Protein AF-A0A849PU99-F1 (afdb_monomer_lite)

Radius of gyration: 15.22 Å; chains: 1; bounding box: 27×26×39 Å

Foldseek 3Di:
DDDCDPVNVVVVVVVCVPDPEDEDDPVVCVVDPDPHYDYDDDPDPPPPVVVVVVD

Structure (mmCIF, N/CA/C/O backbone):
data_AF-A0A849PU99-F1
#
_entry.id   AF-A0A849PU99-F1
#
loop_
_atom_site.group_PDB
_atom_site.id
_atom_site.type_symbol
_atom_site.label_atom_id
_atom_site.label_alt_id
_atom_site.label_comp_id
_atom_site.label_asym_id
_atom_site.label_entity_id
_atom_site.label_seq_id
_atom_site.pdbx_PDB_ins_code
_atom_site.Cartn_x
_atom_site.Cartn_y
_atom_site.Cartn_z
_atom_site.occupancy
_atom_site.B_iso_or_equiv
_atom_site.auth_seq_id
_atom_site.auth_comp_id
_atom_site.auth_asym_id
_atom_site.auth_atom_id
_atom_site.pdbx_PDB_model_num
ATOM 1 N N . MET A 1 1 ? -9.634 2.769 -22.119 1.00 56.78 1 MET A N 1
ATOM 2 C CA . MET A 1 1 ? -9.112 2.676 -20.739 1.00 56.78 1 MET A CA 1
ATOM 3 C C . MET A 1 1 ? -8.258 3.919 -20.534 1.00 56.78 1 MET A C 1
ATOM 5 O O . MET A 1 1 ? -7.434 4.170 -21.398 1.00 56.78 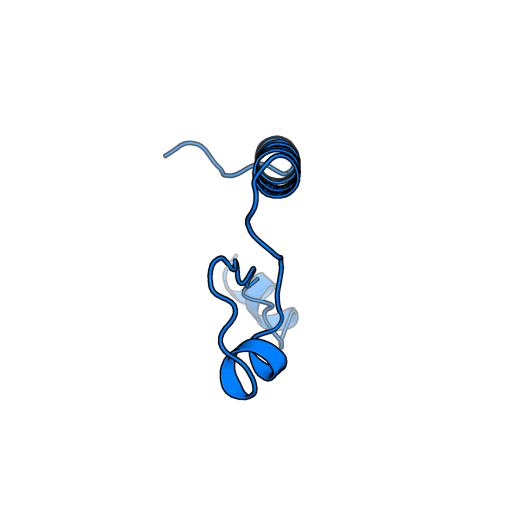1 MET A O 1
ATOM 9 N N . 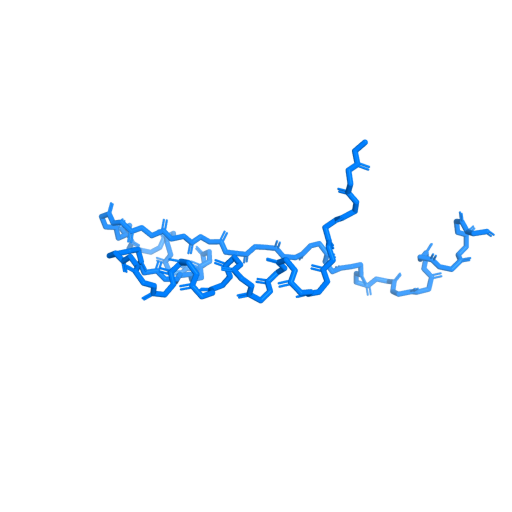ARG A 1 2 ? -8.545 4.778 -19.544 1.00 70.31 2 ARG A N 1
ATOM 10 C CA . ARG A 1 2 ? -7.661 5.923 -19.254 1.00 70.31 2 ARG A CA 1
ATOM 11 C C . ARG A 1 2 ? -6.457 5.394 -18.487 1.00 70.31 2 ARG A C 1
ATOM 13 O O . ARG A 1 2 ? -6.648 4.566 -17.598 1.00 70.31 2 ARG A O 1
ATOM 20 N N . ASP A 1 3 ? -5.270 5.859 -18.847 1.00 82.69 3 ASP A N 1
ATOM 21 C CA . ASP A 1 3 ? -4.041 5.459 -18.175 1.00 82.69 3 ASP A CA 1
ATOM 22 C C . ASP A 1 3 ? -4.109 5.794 -16.688 1.00 82.69 3 ASP A C 1
ATOM 24 O O . ASP A 1 3 ? -4.613 6.846 -16.282 1.00 82.69 3 ASP A O 1
ATOM 28 N N . PHE A 1 4 ? -3.583 4.889 -15.870 1.00 84.81 4 PHE A N 1
ATOM 29 C CA . PHE A 1 4 ? -3.408 5.135 -14.451 1.00 84.81 4 PHE A CA 1
ATOM 30 C C . PHE A 1 4 ? -2.181 6.030 -14.261 1.00 84.81 4 PHE A C 1
ATOM 32 O O . PHE A 1 4 ? -1.040 5.574 -14.242 1.00 84.81 4 PHE A O 1
ATOM 39 N N . THR A 1 5 ? -2.423 7.337 -14.211 1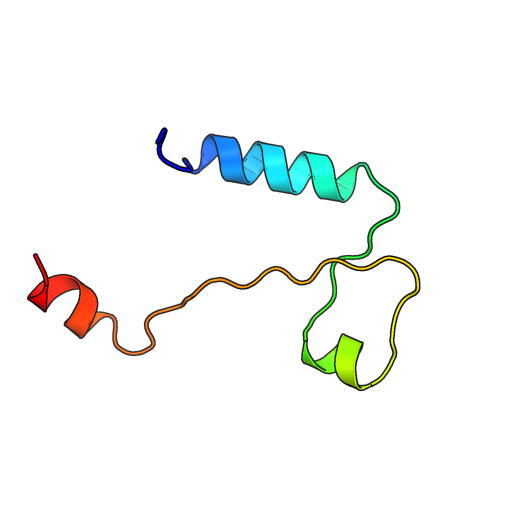.00 91.31 5 THR A N 1
ATOM 40 C CA . THR A 1 5 ? -1.355 8.339 -14.129 1.00 91.31 5 THR A CA 1
ATOM 41 C C . THR A 1 5 ? -0.778 8.448 -12.719 1.00 91.31 5 THR A C 1
ATOM 43 O O . THR A 1 5 ? -1.417 8.080 -11.734 1.00 91.31 5 THR A O 1
ATOM 46 N N . LEU A 1 6 ? 0.404 9.061 -12.598 1.00 89.69 6 LEU A N 1
ATOM 47 C CA . LEU A 1 6 ? 1.006 9.371 -11.298 1.00 89.69 6 LEU A CA 1
ATOM 48 C C . LEU A 1 6 ? 0.092 10.241 -10.415 1.00 89.69 6 LEU A C 1
ATOM 50 O O . LEU A 1 6 ? 0.034 10.041 -9.206 1.00 89.69 6 LEU A O 1
ATOM 54 N N . SER A 1 7 ? -0.662 11.172 -11.013 1.00 93.94 7 SER A N 1
ATOM 55 C CA . SER A 1 7 ? -1.631 11.992 -10.272 1.00 93.94 7 SER A CA 1
ATOM 56 C C . SER A 1 7 ? -2.772 11.143 -9.707 1.00 93.94 7 SER A C 1
ATOM 58 O O . SER A 1 7 ? -3.141 11.305 -8.545 1.00 93.94 7 SER A O 1
ATOM 60 N N . MET A 1 8 ? -3.281 10.189 -10.492 1.00 93.69 8 MET A N 1
ATOM 61 C CA . MET A 1 8 ? -4.302 9.247 -10.025 1.00 93.69 8 MET A CA 1
ATOM 62 C C . MET A 1 8 ? -3.762 8.317 -8.939 1.00 93.69 8 MET A C 1
ATOM 64 O O . MET A 1 8 ? -4.478 8.026 -7.986 1.00 93.69 8 MET A O 1
ATOM 68 N N . TYR A 1 9 ? -2.498 7.898 -9.040 1.00 93.06 9 TYR A N 1
ATOM 69 C CA . TYR A 1 9 ? -1.850 7.126 -7.983 1.00 93.06 9 TYR A CA 1
ATOM 70 C C . TYR A 1 9 ? -1.756 7.917 -6.674 1.00 93.06 9 TYR A C 1
ATOM 72 O O . TYR A 1 9 ? -2.089 7.385 -5.621 1.00 93.06 9 TYR A O 1
ATOM 80 N N . GLY A 1 10 ? -1.387 9.200 -6.737 1.00 94.94 10 GLY A N 1
ATOM 81 C CA . GLY A 1 10 ? -1.384 10.084 -5.568 1.00 94.94 10 GLY A CA 1
ATOM 82 C C . GLY A 1 10 ? -2.762 10.194 -4.909 1.00 94.94 10 GLY A C 1
ATOM 83 O O . GLY A 1 10 ? -2.882 9.964 -3.709 1.00 94.94 10 GLY A O 1
ATOM 84 N N . GLN A 1 11 ? -3.809 10.447 -5.701 1.00 96.38 11 GLN A N 1
ATOM 85 C CA . GLN A 1 11 ? -5.195 10.499 -5.207 1.00 96.38 11 GLN A CA 1
ATOM 86 C C . GLN A 1 11 ? -5.643 9.165 -4.595 1.00 96.38 11 GLN A C 1
ATOM 88 O O . GLN A 1 11 ? -6.360 9.139 -3.599 1.00 96.38 11 GLN A O 1
ATOM 93 N N . PHE A 1 12 ? -5.210 8.045 -5.173 1.00 94.06 12 PHE A N 1
ATOM 94 C CA . PHE A 1 12 ? -5.493 6.712 -4.650 1.00 94.06 12 PHE A CA 1
ATOM 95 C C . PHE A 1 12 ? -4.822 6.467 -3.293 1.00 94.06 12 PHE A C 1
ATOM 97 O O . PHE A 1 12 ? -5.468 5.960 -2.376 1.00 94.06 12 PHE A O 1
ATOM 104 N N . LEU A 1 13 ? -3.554 6.859 -3.139 1.00 94.06 13 LEU A N 1
ATOM 105 C CA . LEU A 1 13 ? -2.851 6.766 -1.858 1.00 94.06 13 LEU A CA 1
ATOM 106 C C . LEU A 1 13 ? -3.508 7.646 -0.792 1.00 94.06 13 LEU A C 1
ATOM 108 O O . LEU A 1 13 ? -3.731 7.178 0.321 1.00 94.06 13 LEU A O 1
ATOM 112 N N . GLU A 1 14 ? -3.870 8.880 -1.143 1.00 95.94 14 GLU A N 1
ATOM 113 C CA . GLU A 1 14 ? -4.578 9.794 -0.244 1.00 95.94 14 GLU A CA 1
ATOM 114 C C . GLU A 1 14 ? -5.928 9.210 0.197 1.00 95.94 14 GLU A C 1
ATOM 116 O O . GLU A 1 14 ? -6.256 9.202 1.387 1.00 95.94 14 GLU A O 1
ATOM 121 N N . ALA A 1 15 ? -6.687 8.637 -0.742 1.00 94.88 15 ALA A N 1
ATOM 122 C CA . ALA A 1 15 ? -7.944 7.966 -0.440 1.00 94.88 15 ALA A CA 1
ATOM 123 C C . ALA A 1 15 ? -7.749 6.816 0.557 1.00 94.88 15 ALA A C 1
ATOM 125 O O . A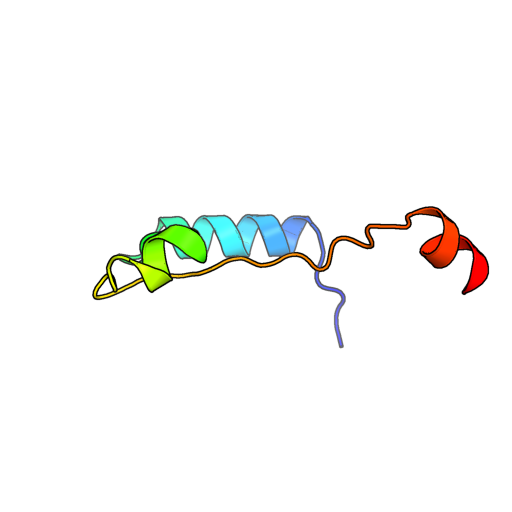LA A 1 15 ? -8.501 6.740 1.523 1.00 94.88 15 ALA A O 1
ATOM 126 N N . ILE A 1 16 ? -6.725 5.972 0.382 1.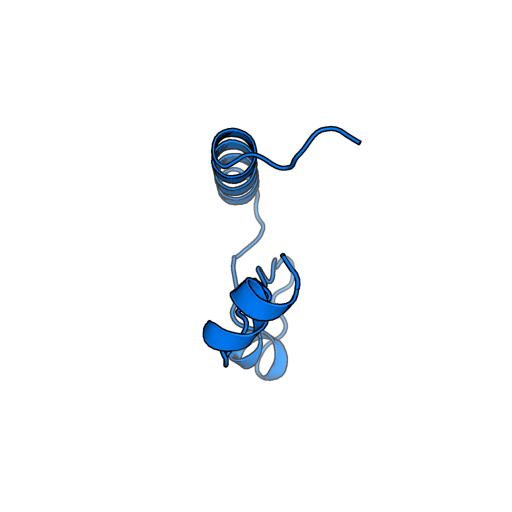00 94.19 16 ILE A N 1
ATOM 127 C CA . ILE A 1 16 ? -6.399 4.895 1.331 1.00 94.19 16 ILE A CA 1
ATOM 128 C C . ILE A 1 16 ? -6.104 5.464 2.720 1.00 94.19 16 ILE A C 1
ATOM 130 O O . ILE A 1 16 ? -6.667 4.979 3.701 1.00 94.19 16 ILE A O 1
ATOM 134 N N . THR A 1 17 ? -5.262 6.497 2.811 1.00 92.94 17 THR A N 1
ATOM 135 C CA . THR A 1 17 ? -4.872 7.091 4.102 1.00 92.94 17 THR A CA 1
ATOM 136 C C . THR A 1 17 ? -6.032 7.745 4.850 1.00 92.94 17 THR A C 1
ATOM 138 O O . THR A 1 17 ? -5.968 7.874 6.067 1.00 92.94 17 THR A O 1
ATOM 141 N N . ASN A 1 18 ? -7.104 8.109 4.144 1.00 96.00 18 ASN A N 1
ATOM 142 C CA . ASN A 1 18 ? -8.321 8.679 4.723 1.00 96.00 18 ASN A CA 1
ATOM 143 C C . ASN A 1 18 ? -9.353 7.616 5.154 1.00 96.00 18 ASN A C 1
ATOM 145 O O . ASN A 1 18 ? -10.482 7.959 5.504 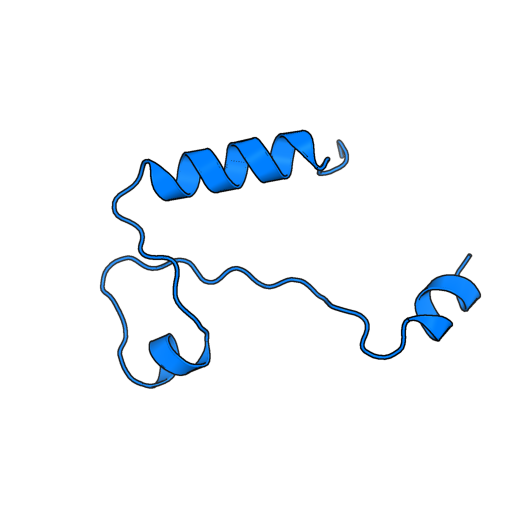1.00 96.00 18 ASN A O 1
ATOM 149 N N . THR A 1 19 ? -8.997 6.329 5.126 1.00 94.44 19 THR A N 1
ATOM 150 C CA . THR A 1 19 ? -9.848 5.222 5.590 1.00 94.44 19 THR A CA 1
ATOM 151 C C . THR A 1 19 ? -9.259 4.521 6.814 1.00 94.44 19 THR A C 1
ATOM 153 O O . THR A 1 19 ? -8.126 4.768 7.208 1.00 94.44 19 THR A O 1
ATOM 156 N N . GLU A 1 20 ? -10.007 3.580 7.395 1.00 95.06 20 GLU A N 1
ATOM 157 C CA . GLU A 1 20 ? -9.516 2.721 8.484 1.00 95.06 20 GLU A CA 1
ATOM 158 C C . GLU A 1 20 ? -8.642 1.546 7.994 1.00 95.06 20 GLU A C 1
ATOM 160 O O . GLU A 1 20 ? -8.305 0.654 8.773 1.00 95.06 20 GLU A O 1
ATOM 165 N N . TYR A 1 21 ? -8.291 1.494 6.702 1.00 94.88 21 TYR A N 1
ATOM 166 C CA . TYR A 1 21 ? -7.417 0.450 6.175 1.00 94.88 21 TYR A CA 1
ATOM 167 C C . TYR A 1 21 ? -5.964 0.710 6.561 1.00 94.88 21 TYR A C 1
ATOM 169 O O . TYR A 1 21 ? -5.401 1.766 6.286 1.00 94.88 21 TYR A O 1
ATOM 177 N N . THR A 1 22 ? -5.316 -0.308 7.118 1.00 92.75 22 THR A N 1
ATOM 178 C CA . THR A 1 22 ? -3.877 -0.267 7.383 1.00 92.75 22 THR A CA 1
ATOM 179 C C . THR A 1 22 ? -3.103 -0.787 6.176 1.00 92.75 22 THR A C 1
ATOM 181 O O . THR A 1 22 ? -3.324 -1.911 5.719 1.00 92.75 22 THR A O 1
ATOM 184 N N . ALA A 1 23 ? -2.163 0.006 5.662 1.00 93.38 23 ALA A N 1
ATOM 185 C CA . ALA A 1 23 ? -1.197 -0.487 4.687 1.00 93.38 23 ALA A CA 1
ATOM 186 C C . ALA A 1 23 ? -0.273 -1.513 5.360 1.00 93.38 23 ALA A C 1
ATOM 188 O O . ALA A 1 23 ? 0.357 -1.214 6.374 1.00 93.38 23 ALA A O 1
ATOM 189 N N . THR A 1 24 ? -0.200 -2.727 4.815 1.00 94.00 24 THR A N 1
ATOM 190 C CA . THR A 1 24 ? 0.598 -3.818 5.390 1.00 94.00 24 THR A CA 1
ATOM 191 C C . THR A 1 24 ? 1.478 -4.484 4.339 1.00 94.00 24 THR A C 1
ATOM 193 O O . THR A 1 24 ? 1.167 -4.480 3.144 1.00 94.00 24 THR A O 1
ATOM 196 N N . SER A 1 25 ? 2.597 -5.059 4.779 1.00 92.06 25 SER A N 1
ATOM 197 C CA . SER A 1 25 ? 3.427 -5.882 3.906 1.00 92.06 25 SER A CA 1
ATOM 198 C C . SER A 1 25 ? 2.813 -7.277 3.749 1.00 92.06 25 SER A C 1
ATOM 200 O O . SER A 1 25 ? 2.110 -7.770 4.630 1.00 92.06 25 SER A O 1
ATOM 202 N N . VAL A 1 26 ? 3.124 -7.964 2.644 1.00 92.44 26 VAL A N 1
ATOM 203 C CA . VAL A 1 26 ? 2.735 -9.377 2.470 1.00 92.44 26 VAL A CA 1
ATOM 204 C C . VAL A 1 26 ? 3.289 -10.234 3.612 1.00 92.44 26 VAL A C 1
ATOM 206 O O . VAL A 1 26 ? 2.600 -11.116 4.112 1.00 92.44 26 VAL A O 1
ATOM 209 N N . CYS A 1 27 ? 4.524 -9.963 4.043 1.00 92.69 27 CYS A N 1
ATOM 210 C CA . CYS A 1 27 ? 5.168 -10.696 5.128 1.00 92.69 27 CYS A CA 1
ATOM 211 C C . CYS A 1 27 ? 4.413 -10.554 6.452 1.00 92.69 27 CYS A C 1
ATOM 213 O O . CYS A 1 27 ? 4.294 -11.535 7.182 1.00 92.69 27 CYS A O 1
ATOM 215 N N . ASP A 1 28 ? 3.916 -9.355 6.756 1.00 92.44 28 ASP A N 1
ATOM 216 C CA . ASP A 1 28 ? 3.188 -9.096 7.997 1.00 92.44 28 ASP A CA 1
ATOM 217 C C . ASP A 1 28 ? 1.787 -9.687 7.934 1.00 92.44 28 ASP A C 1
ATOM 219 O O . ASP A 1 28 ? 1.401 -10.381 8.868 1.00 92.44 28 ASP A O 1
ATOM 223 N N . TYR A 1 29 ? 1.093 -9.544 6.802 1.00 94.12 29 TYR A N 1
ATOM 224 C CA . TYR A 1 29 ? -0.208 -10.174 6.572 1.00 94.12 29 TYR A CA 1
ATOM 225 C C . TYR A 1 29 ? -0.177 -11.697 6.769 1.00 94.12 29 TYR A C 1
ATOM 227 O O . TYR A 1 29 ? -1.085 -12.279 7.356 1.00 94.12 29 TYR A O 1
ATOM 235 N N . LEU A 1 30 ? 0.886 -12.360 6.297 1.00 93.88 30 LEU A N 1
ATOM 236 C CA . LEU A 1 30 ? 1.054 -13.808 6.454 1.00 93.88 30 LEU A CA 1
ATOM 237 C C . LEU A 1 30 ? 1.338 -14.234 7.904 1.00 93.88 30 LEU A C 1
ATOM 239 O O . LEU A 1 30 ? 1.125 -15.397 8.240 1.00 93.88 30 LEU A O 1
ATOM 243 N N . LYS A 1 31 ? 1.834 -13.327 8.755 1.00 94.75 31 LYS A N 1
ATOM 244 C CA . LYS A 1 31 ? 2.112 -13.590 10.178 1.00 94.75 31 LYS A CA 1
ATOM 245 C C . LYS A 1 31 ? 0.935 -13.220 11.078 1.00 94.75 31 LYS A C 1
ATOM 247 O O . LYS A 1 31 ? 0.671 -13.912 12.055 1.00 94.75 31 LYS A O 1
ATOM 252 N N . TYR A 1 32 ? 0.269 -12.117 10.765 1.00 88.94 32 TYR A N 1
ATOM 253 C CA . TYR A 1 32 ? -0.852 -11.549 11.494 1.00 88.94 32 TYR A CA 1
ATOM 254 C C . TYR A 1 32 ? -1.818 -10.947 10.477 1.00 88.94 32 TYR A C 1
ATOM 256 O O . TYR A 1 32 ? -1.437 -10.059 9.720 1.00 88.94 32 TYR A O 1
ATOM 264 N N . VAL A 1 33 ? -3.063 -11.421 10.470 1.00 86.19 33 VAL A N 1
ATOM 265 C CA . VAL A 1 33 ? -4.100 -10.944 9.549 1.00 86.19 33 VAL A CA 1
ATOM 266 C C . VAL A 1 33 ? -4.796 -9.739 10.192 1.00 86.19 33 VAL A C 1
ATOM 268 O O . VAL A 1 33 ? -5.559 -9.935 11.140 1.00 86.19 33 VAL A O 1
ATOM 271 N N . PRO A 1 34 ? -4.545 -8.495 9.739 1.00 83.38 34 PRO A N 1
ATOM 272 C CA . PRO A 1 34 ? -5.232 -7.329 10.272 1.00 83.38 34 PRO A CA 1
ATOM 273 C C . PRO A 1 34 ? -6.676 -7.310 9.762 1.00 83.38 34 PRO A C 1
ATOM 275 O O . PRO A 1 34 ? -6.942 -7.693 8.626 1.00 83.38 34 PRO A O 1
ATOM 278 N N . ASP A 1 35 ? -7.593 -6.807 10.585 1.00 86.75 35 ASP A N 1
ATOM 279 C CA . ASP A 1 35 ? -9.033 -6.841 10.300 1.00 86.75 35 ASP A CA 1
ATOM 280 C C . ASP A 1 35 ? -9.410 -6.027 9.041 1.00 86.75 35 ASP A C 1
ATOM 282 O O . ASP A 1 35 ? -10.235 -6.438 8.228 1.00 86.75 35 ASP A O 1
ATOM 286 N N . ARG A 1 36 ? -8.741 -4.882 8.826 1.00 92.44 36 ARG A N 1
ATOM 287 C CA . ARG A 1 36 ? -8.862 -4.053 7.615 1.00 92.44 36 ARG A CA 1
ATOM 288 C C . ARG A 1 36 ? -7.485 -3.644 7.118 1.00 92.44 36 ARG A C 1
ATOM 290 O O . ARG A 1 36 ? -6.866 -2.726 7.656 1.00 92.44 36 ARG A O 1
ATOM 297 N N . CYS A 1 37 ? -6.993 -4.316 6.083 1.00 94.44 37 CYS A N 1
ATOM 298 C CA . CYS A 1 37 ? -5.691 -4.005 5.505 1.00 94.44 37 CYS A CA 1
ATOM 299 C C . CYS A 1 37 ? -5.703 -3.920 3.985 1.00 94.44 37 CYS A C 1
ATOM 301 O O . CYS A 1 37 ? -6.507 -4.564 3.311 1.00 94.44 37 CYS A O 1
ATOM 303 N N . VAL A 1 38 ? -4.755 -3.156 3.454 1.00 94.75 38 VAL A N 1
ATOM 304 C CA . VAL A 1 38 ? -4.457 -3.087 2.026 1.00 94.75 38 VAL A CA 1
ATOM 305 C C . VAL A 1 38 ? -3.003 -3.479 1.797 1.00 94.75 38 VAL A C 1
ATOM 307 O O . VAL A 1 38 ? -2.106 -3.064 2.532 1.00 94.75 38 VAL A O 1
ATOM 310 N N . ILE A 1 39 ? -2.770 -4.287 0.765 1.00 94.38 39 ILE A N 1
ATOM 311 C CA . ILE A 1 39 ? -1.432 -4.642 0.296 1.00 94.38 39 ILE A CA 1
ATOM 312 C C . ILE A 1 39 ? -1.249 -3.993 -1.070 1.00 94.38 39 ILE A C 1
ATOM 314 O O . ILE A 1 39 ? -1.931 -4.349 -2.031 1.00 94.38 39 ILE A O 1
ATOM 318 N N . LEU A 1 40 ? -0.311 -3.054 -1.158 1.00 92.62 40 LEU A N 1
ATOM 319 C CA . LEU A 1 40 ? 0.085 -2.436 -2.417 1.00 92.62 40 LEU A CA 1
ATOM 320 C C . LEU A 1 40 ? 1.219 -3.251 -3.033 1.00 92.62 40 LEU A C 1
ATOM 322 O O . LEU A 1 40 ? 2.251 -3.472 -2.398 1.00 92.62 40 LEU A O 1
ATOM 326 N N . ARG A 1 41 ? 1.025 -3.716 -4.267 1.00 89.44 41 ARG A N 1
ATOM 327 C CA . ARG A 1 41 ? 2.061 -4.412 -5.033 1.00 89.44 41 ARG A CA 1
ATOM 328 C C . ARG A 1 41 ? 2.330 -3.660 -6.320 1.00 89.44 41 ARG A C 1
ATOM 330 O O . ARG A 1 41 ? 1.403 -3.304 -7.039 1.00 89.44 41 ARG A O 1
ATOM 337 N N . HIS A 1 42 ? 3.609 -3.459 -6.592 1.00 85.31 42 HIS A N 1
ATOM 338 C CA . HIS A 1 42 ? 4.088 -2.996 -7.879 1.00 85.31 42 HIS A CA 1
ATOM 339 C C . HIS A 1 42 ? 4.801 -4.167 -8.529 1.00 85.31 42 HIS A C 1
ATOM 341 O O . HIS A 1 42 ? 5.691 -4.757 -7.910 1.00 85.31 42 HIS A O 1
ATOM 347 N N . ASP A 1 43 ? 4.410 -4.504 -9.752 1.00 79.38 43 ASP A N 1
ATOM 348 C CA . ASP A 1 43 ? 5.206 -5.403 -10.571 1.00 79.38 43 ASP A CA 1
ATOM 349 C C . ASP A 1 43 ? 6.482 -4.648 -10.933 1.00 79.38 43 ASP A C 1
ATOM 351 O O . ASP A 1 43 ? 6.498 -3.754 -11.777 1.00 79.38 43 ASP A O 1
ATOM 355 N N . VAL A 1 44 ? 7.546 -4.937 -10.189 1.00 67.19 44 VAL A N 1
ATOM 356 C CA . VAL A 1 44 ? 8.870 -4.391 -10.460 1.00 67.19 44 VAL A CA 1
ATOM 357 C C . VAL A 1 44 ? 9.591 -5.427 -11.304 1.00 67.19 44 VAL A C 1
ATOM 359 O O . VAL A 1 44 ? 9.965 -6.491 -10.801 1.00 67.19 44 VAL A O 1
ATOM 362 N N . ASP A 1 45 ? 9.783 -5.132 -12.588 1.00 65.94 45 ASP A N 1
ATOM 363 C CA . ASP A 1 45 ? 10.609 -5.962 -13.457 1.00 65.94 45 ASP A CA 1
ATOM 364 C C . ASP A 1 45 ? 12.028 -6.004 -12.887 1.00 65.94 45 ASP A C 1
ATOM 366 O O . ASP A 1 45 ? 12.829 -5.078 -13.019 1.00 65.94 45 ASP A O 1
ATOM 370 N N . ARG A 1 46 ? 12.364 -7.121 -12.238 1.00 61.50 46 ARG A N 1
ATOM 371 C CA . ARG A 1 46 ? 13.688 -7.343 -11.637 1.00 61.50 46 ARG A CA 1
ATOM 372 C C . ARG A 1 46 ? 14.814 -7.291 -12.680 1.00 61.50 46 ARG A C 1
ATOM 374 O O . ARG A 1 46 ? 15.977 -7.124 -12.327 1.00 61.50 46 ARG A O 1
ATOM 381 N N . ALA A 1 47 ? 14.461 -7.420 -13.960 1.00 62.53 47 ALA A N 1
ATOM 382 C CA . ALA A 1 47 ? 15.326 -7.231 -15.111 1.00 62.53 47 ALA A CA 1
ATOM 383 C C . ALA A 1 47 ? 14.856 -6.022 -15.936 1.00 62.53 47 ALA A C 1
ATOM 385 O O . ALA A 1 47 ? 14.281 -6.197 -17.005 1.00 62.53 47 ALA A O 1
ATOM 386 N N . VAL A 1 48 ? 15.177 -4.808 -15.476 1.00 58.50 48 VAL A N 1
ATOM 387 C CA . VAL A 1 48 ? 14.909 -3.523 -16.165 1.00 58.50 48 VAL A CA 1
ATOM 388 C C . VAL A 1 48 ? 15.299 -3.547 -17.656 1.00 58.50 48 VAL A C 1
ATOM 390 O O . VAL A 1 48 ? 14.687 -2.877 -18.479 1.00 58.50 48 VAL A O 1
ATOM 393 N N . LYS A 1 49 ? 16.293 -4.369 -18.031 1.00 58.12 49 LYS A N 1
ATOM 394 C CA . LYS A 1 49 ? 16.710 -4.585 -19.426 1.00 58.12 49 LYS A CA 1
ATOM 395 C C . LYS A 1 49 ? 15.604 -5.132 -20.338 1.00 58.12 49 LYS A C 1
ATOM 397 O O . LYS A 1 49 ? 15.564 -4.752 -21.497 1.00 58.12 49 LYS A O 1
ATOM 402 N N . ARG A 1 50 ? 14.713 -5.995 -19.840 1.00 56.44 50 ARG A N 1
ATOM 403 C CA . ARG A 1 50 ? 13.683 -6.648 -20.672 1.00 56.44 50 ARG A CA 1
ATOM 404 C C . ARG A 1 50 ? 12.511 -5.733 -21.009 1.00 56.44 50 ARG A C 1
ATOM 406 O O . ARG A 1 50 ? 11.831 -5.971 -21.998 1.00 56.44 50 ARG A O 1
ATOM 413 N N . SER A 1 51 ? 12.301 -4.683 -20.220 1.00 53.56 51 SER A N 1
ATOM 414 C CA . SER A 1 51 ? 11.269 -3.680 -20.478 1.00 53.56 51 SER A CA 1
ATOM 415 C C . SER A 1 51 ? 11.622 -2.795 -21.691 1.00 53.56 51 SER A C 1
ATOM 417 O O . SER A 1 51 ? 10.725 -2.216 -22.290 1.00 53.56 51 SER A O 1
ATOM 419 N N . LEU A 1 52 ? 12.908 -2.723 -22.083 1.00 54.22 52 LEU A N 1
ATOM 420 C CA . LEU A 1 52 ? 13.385 -2.020 -23.286 1.00 54.22 52 LEU A CA 1
ATOM 421 C C . LEU A 1 52 ? 13.369 -2.890 -24.556 1.00 54.22 52 LEU A C 1
ATOM 423 O O . LEU A 1 52 ? 13.255 -2.341 -25.643 1.00 54.22 52 LEU A O 1
ATOM 427 N N . ASP A 1 53 ? 13.460 -4.220 -24.435 1.00 50.94 53 ASP A N 1
ATOM 428 C CA . ASP A 1 53 ? 13.475 -5.145 -25.588 1.00 50.94 53 ASP A CA 1
ATOM 429 C C . ASP A 1 53 ? 12.073 -5.386 -26.193 1.00 50.94 53 ASP A C 1
ATOM 431 O O . ASP A 1 53 ? 11.945 -5.961 -27.271 1.00 50.94 53 ASP A O 1
ATOM 435 N N . MET A 1 54 ? 11.016 -4.985 -25.481 1.00 50.34 54 MET A N 1
ATOM 436 C CA . MET A 1 54 ? 9.611 -5.108 -25.901 1.00 50.34 54 MET A CA 1
ATOM 437 C C . MET A 1 54 ? 9.071 -3.842 -26.595 1.00 50.34 54 MET A C 1
ATOM 439 O O . MET A 1 54 ? 7.885 -3.812 -26.930 1.00 50.34 54 MET A O 1
ATOM 443 N N . ALA A 1 55 ? 9.904 -2.806 -26.760 1.00 44.62 55 ALA A N 1
ATOM 444 C CA . ALA A 1 55 ? 9.558 -1.540 -27.412 1.00 44.62 55 ALA A CA 1
ATOM 445 C C . ALA A 1 55 ? 9.996 -1.508 -28.883 1.00 44.62 55 ALA A C 1
ATOM 447 O O . ALA A 1 55 ? 11.113 -1.986 -29.183 1.00 44.62 55 ALA A O 1
#

Secondary structure (DSSP, 8-state):
-----HHHHHHHHHHHHTSSPEE--HHHHHHS--SSEE-------S-TTHHHHT-

pLDDT: mean 83.25, std 15.58, range [44.62, 96.38]

Sequence (55 aa):
MRDFTLSMYGQFLEAITNTEYTATSVCDYLKYVPDRCVILRHDVDRAVKRSLDMA